Protein AF-A0A838DSW1-F1 (afdb_monomer)

pLDDT: mean 72.4, std 15.79, range [38.56, 90.56]

Radius of gyration: 21.9 Å; Cα contacts (8 Å, |Δi|>4): 72; chains: 1; bounding box: 30×35×88 Å

Solvent-accessible surface area (backbone atoms only — not comparable to full-atom values): 6040 Å² total; per-residue (Å²): 132,84,76,82,73,73,69,56,69,26,43,64,72,53,46,37,50,53,48,16,62,74,62,73,41,95,55,48,73,67,58,54,52,48,51,57,60,47,35,84,82,34,86,88,42,70,67,63,76,39,78,55,96,92,49,45,28,27,39,54,69,56,56,72,70,56,73,74,79,75,92,68,72,82,75,74,83,77,74,80,70,76,87,80,76,90,82,88,91,78,135

Nearest PDB structures (foldseek):
  1o9k-assembly2_D  TM=2.901E-01  e=7.917E+00  Homo sapiens

Foldseek 3Di:
DPPPPPFQWDWPVRLQVLLCVLVVHHGDPVNSVVLVVCCVVDVLRFAFPDDDPPTGTHGSVSSNSDDDDPPDDPPPVPPPPPPPDDDDDDD

Secondary structure (DSSP, 8-state):
--------EEEHHHHHHHHHHHTTSPPPHHHHHHHHHHTTT-TTSPPPSEEETTEEEEEHHHHHTPPPPPS--------------------

Structure (mmCIF, N/CA/C/O backbone):
data_AF-A0A838DSW1-F1
#
_entry.id   AF-A0A838DSW1-F1
#
loop_
_atom_site.group_PDB
_atom_site.id
_atom_site.type_symbol
_atom_site.label_atom_id
_atom_site.label_alt_id
_atom_site.label_comp_id
_atom_site.label_asym_id
_atom_site.label_entity_id
_atom_site.label_seq_id
_atom_site.pdbx_PDB_ins_code
_atom_site.Cartn_x
_atom_site.Cartn_y
_atom_site.Cartn_z
_atom_site.occupancy
_atom_site.B_iso_or_equiv
_atom_site.auth_seq_id
_atom_site.auth_comp_id
_atom_site.auth_asym_id
_atom_site.auth_atom_id
_atom_site.pdbx_PDB_model_num
ATOM 1 N N . MET A 1 1 ? -11.919 0.550 -27.055 1.00 38.56 1 MET A N 1
ATOM 2 C CA . MET A 1 1 ? -10.449 0.569 -26.937 1.00 38.56 1 MET A CA 1
ATOM 3 C C . MET A 1 1 ? -10.135 0.654 -25.454 1.00 38.56 1 MET A C 1
ATOM 5 O O . MET A 1 1 ? -10.330 1.714 -24.879 1.00 38.56 1 MET A O 1
ATOM 9 N N . ALA A 1 2 ? -9.819 -0.470 -24.807 1.00 45.03 2 ALA A N 1
ATOM 10 C CA . ALA A 1 2 ? -9.293 -0.435 -23.446 1.00 45.03 2 ALA A CA 1
ATOM 11 C C . ALA A 1 2 ? -7.810 -0.105 -23.589 1.00 45.03 2 ALA A C 1
ATOM 13 O O . ALA A 1 2 ? -7.029 -0.946 -24.029 1.00 45.03 2 ALA A O 1
ATOM 14 N N . ASP A 1 3 ? -7.489 1.163 -23.359 1.00 46.94 3 ASP A N 1
ATOM 15 C CA . ASP A 1 3 ? -6.124 1.652 -23.268 1.00 46.94 3 ASP A CA 1
ATOM 16 C C . ASP A 1 3 ? -5.399 0.791 -22.228 1.00 46.94 3 ASP A C 1
ATOM 18 O O . ASP A 1 3 ? -5.808 0.711 -21.066 1.00 46.94 3 ASP A O 1
ATOM 22 N N . LEU A 1 4 ? -4.401 0.042 -22.691 1.00 45.53 4 LEU A N 1
ATOM 23 C CA . LEU A 1 4 ? -3.498 -0.747 -21.867 1.00 45.53 4 LEU A CA 1
ATOM 24 C C . LEU A 1 4 ? -2.634 0.239 -21.072 1.00 45.53 4 LEU A C 1
ATOM 26 O O . LEU A 1 4 ? -1.468 0.430 -21.394 1.00 45.53 4 LEU A O 1
ATOM 30 N N . SER A 1 5 ? -3.207 0.917 -20.076 1.00 52.56 5 SER A N 1
ATOM 31 C CA . SER A 1 5 ? -2.422 1.771 -19.193 1.00 52.56 5 SER A CA 1
ATOM 32 C C . SER A 1 5 ? -1.575 0.846 -18.331 1.00 52.56 5 SER A C 1
ATOM 34 O O . SER A 1 5 ? -2.074 0.179 -17.423 1.00 52.56 5 SER A O 1
ATOM 36 N N . GLU A 1 6 ? -0.309 0.729 -18.722 1.00 48.47 6 GLU A N 1
ATOM 37 C CA . GLU A 1 6 ? 0.754 0.075 -17.981 1.00 48.47 6 GLU A CA 1
ATOM 38 C C . GLU A 1 6 ? 0.646 0.450 -16.501 1.00 48.47 6 GLU A C 1
ATOM 40 O O . GLU A 1 6 ? 0.935 1.575 -16.113 1.00 48.47 6 GLU A O 1
ATOM 45 N N . ASP A 1 7 ? 0.168 -0.499 -15.697 1.00 60.50 7 ASP A N 1
ATOM 46 C CA . ASP A 1 7 ? 0.588 -0.724 -14.318 1.00 60.50 7 ASP A CA 1
ATOM 47 C C . ASP A 1 7 ? 0.986 0.565 -13.566 1.00 60.50 7 ASP A C 1
ATOM 49 O O . ASP A 1 7 ? 2.170 0.829 -13.382 1.00 60.50 7 ASP A O 1
ATOM 53 N N . ASP A 1 8 ? 0.001 1.384 -13.163 1.00 76.50 8 ASP A N 1
ATOM 54 C CA . ASP A 1 8 ? 0.193 2.632 -12.400 1.00 76.50 8 ASP A CA 1
ATOM 55 C C . ASP A 1 8 ? 1.158 2.370 -11.218 1.00 76.50 8 ASP A C 1
ATOM 57 O O . ASP A 1 8 ? 0.763 1.857 -10.160 1.00 76.50 8 ASP A O 1
ATOM 61 N N . LEU A 1 9 ? 2.449 2.654 -11.424 1.00 86.94 9 LEU A N 1
ATOM 62 C CA . LEU A 1 9 ? 3.503 2.483 -10.434 1.00 86.94 9 LEU A CA 1
ATOM 63 C C . LEU A 1 9 ? 3.479 3.706 -9.528 1.00 86.94 9 LEU A C 1
ATOM 65 O O . LEU A 1 9 ? 3.912 4.801 -9.876 1.00 86.94 9 LEU A O 1
ATOM 69 N N . LEU A 1 10 ? 2.961 3.503 -8.327 1.00 89.19 10 LEU A N 1
ATOM 70 C CA . LEU A 1 10 ? 2.718 4.555 -7.361 1.00 89.19 10 LEU A CA 1
ATOM 71 C C . LEU A 1 10 ? 3.853 4.624 -6.351 1.00 89.19 10 LEU A C 1
ATOM 73 O O . LEU A 1 10 ? 4.234 3.628 -5.736 1.00 89.19 10 LEU A O 1
ATOM 77 N N . THR A 1 11 ? 4.346 5.832 -6.098 1.00 89.81 11 THR A N 1
ATOM 78 C CA . THR A 1 11 ? 5.237 6.083 -4.961 1.00 89.81 11 THR A CA 1
ATOM 79 C C . THR A 1 11 ? 4.539 5.741 -3.646 1.00 89.81 11 THR A C 1
ATOM 81 O O . THR A 1 11 ? 3.312 5.768 -3.545 1.00 89.81 11 THR A O 1
ATOM 84 N N . SER A 1 12 ? 5.308 5.519 -2.578 1.00 87.56 12 SER A N 1
ATOM 85 C CA . SER A 1 12 ? 4.734 5.268 -1.243 1.00 87.56 12 SER A CA 1
ATOM 86 C C . SER A 1 12 ? 3.724 6.344 -0.803 1.00 87.56 12 SER A C 1
ATOM 88 O O . SER A 1 12 ? 2.724 6.029 -0.165 1.00 87.56 12 SER A O 1
ATOM 90 N N . ARG A 1 13 ? 3.938 7.617 -1.170 1.00 88.69 13 ARG A N 1
ATOM 91 C CA . ARG A 1 13 ? 3.010 8.711 -0.840 1.00 88.69 13 ARG A CA 1
ATOM 92 C C . ARG A 1 13 ? 1.695 8.610 -1.615 1.00 88.69 13 ARG A C 1
ATOM 94 O O . ARG A 1 13 ? 0.641 8.867 -1.039 1.00 88.69 13 ARG A O 1
ATOM 101 N N . GLN A 1 14 ? 1.750 8.247 -2.895 1.00 90.56 14 GLN A N 1
ATOM 102 C CA . GLN A 1 14 ? 0.553 8.011 -3.707 1.00 90.56 14 GLN A CA 1
ATOM 103 C C . GLN A 1 14 ? -0.185 6.753 -3.246 1.00 90.56 14 GLN A C 1
ATOM 105 O O . GLN A 1 14 ? -1.398 6.793 -3.081 1.00 90.56 14 GLN A O 1
ATOM 110 N N . ALA A 1 15 ? 0.544 5.679 -2.938 1.00 89.19 15 ALA A N 1
ATOM 111 C CA . ALA A 1 15 ? -0.026 4.443 -2.417 1.00 89.19 15 ALA A CA 1
ATOM 112 C C . ALA A 1 15 ? -0.836 4.675 -1.131 1.00 89.19 15 ALA A C 1
ATOM 114 O O . ALA A 1 15 ? -1.952 4.182 -1.003 1.00 89.19 15 ALA A O 1
ATOM 115 N N . ILE A 1 16 ? -0.312 5.485 -0.203 1.00 89.50 16 ILE A N 1
ATOM 116 C CA . ILE A 1 16 ? -1.023 5.867 1.027 1.00 89.50 16 ILE A CA 1
ATOM 117 C C . ILE A 1 16 ? -2.339 6.590 0.720 1.00 89.50 16 ILE A C 1
ATOM 119 O O . ILE A 1 16 ? -3.343 6.298 1.366 1.00 89.50 16 ILE A O 1
ATOM 123 N N . LYS A 1 17 ? -2.345 7.515 -0.249 1.00 89.88 17 LYS A N 1
ATOM 124 C CA . LYS A 1 17 ? -3.563 8.237 -0.649 1.00 89.88 17 LYS A CA 1
ATOM 125 C C . LYS A 1 17 ? -4.608 7.282 -1.216 1.00 89.88 17 LYS A C 1
ATOM 127 O O . LYS A 1 17 ? -5.716 7.249 -0.697 1.00 89.88 17 LYS A O 1
ATOM 132 N N . ILE A 1 18 ? -4.210 6.434 -2.165 1.00 89.00 18 ILE A N 1
ATOM 133 C CA . ILE A 1 18 ? -5.106 5.446 -2.776 1.00 89.00 18 ILE A CA 1
ATOM 134 C C . ILE A 1 18 ? -5.689 4.508 -1.721 1.00 89.00 18 ILE A C 1
ATOM 136 O O . ILE A 1 18 ? -6.888 4.247 -1.737 1.00 89.00 18 ILE A O 1
ATOM 140 N N . LEU A 1 19 ? -4.883 4.034 -0.766 1.00 87.56 19 LEU A N 1
ATOM 141 C CA . LEU A 1 19 ? -5.394 3.200 0.324 1.00 87.56 19 LEU A CA 1
ATOM 142 C C . LEU A 1 19 ? -6.355 3.958 1.235 1.00 87.56 19 LEU A C 1
ATOM 144 O O . LEU A 1 19 ? -7.360 3.392 1.655 1.00 87.56 19 LEU A O 1
ATOM 148 N N . ALA A 1 20 ? -6.073 5.228 1.530 1.00 89.62 20 ALA A N 1
ATOM 149 C CA . ALA A 1 20 ? -6.960 6.044 2.345 1.00 89.62 20 ALA A CA 1
ATOM 150 C C . ALA A 1 20 ? -8.319 6.275 1.671 1.00 89.62 20 ALA A C 1
ATOM 152 O O . ALA A 1 20 ? -9.356 6.184 2.326 1.00 89.62 20 ALA A O 1
ATOM 153 N N . GLU A 1 21 ? -8.313 6.513 0.361 1.00 89.12 21 GLU A N 1
ATOM 154 C CA . GLU A 1 21 ? -9.518 6.653 -0.458 1.00 89.12 21 GLU A CA 1
ATOM 155 C C . GLU A 1 21 ? -10.283 5.326 -0.553 1.00 89.12 21 GLU A C 1
ATOM 157 O O . GLU A 1 21 ? -11.478 5.279 -0.270 1.00 89.12 21 GLU A O 1
ATOM 162 N N . THR A 1 22 ? -9.581 4.231 -0.856 1.00 86.44 22 THR A N 1
ATOM 163 C CA . THR A 1 22 ? -10.167 2.888 -1.023 1.00 86.44 22 THR A CA 1
ATOM 164 C C . THR A 1 22 ? -10.805 2.385 0.266 1.00 86.44 22 THR A C 1
ATOM 166 O O . THR A 1 22 ? -11.881 1.794 0.249 1.00 86.44 22 THR A O 1
ATOM 169 N N . TRP A 1 23 ? -10.155 2.619 1.405 1.00 86.94 23 TRP A N 1
ATOM 170 C CA . TRP A 1 23 ? -10.674 2.211 2.709 1.00 86.94 23 TRP A CA 1
ATOM 171 C C . TRP A 1 23 ? -11.612 3.244 3.333 1.00 86.94 23 TRP A C 1
ATOM 173 O O . TRP A 1 23 ? -12.128 2.980 4.417 1.00 86.94 23 TRP A O 1
ATOM 183 N N . GLN A 1 24 ? -11.800 4.405 2.690 1.00 87.38 24 GLN A N 1
ATOM 184 C CA . GLN A 1 24 ? -12.538 5.562 3.212 1.00 87.38 24 GLN A CA 1
ATOM 185 C C . GLN A 1 24 ? -12.097 5.955 4.632 1.00 87.38 24 GLN A C 1
ATOM 187 O O . GLN A 1 24 ? -12.901 6.321 5.491 1.00 87.38 24 GLN A O 1
ATOM 192 N N . ARG A 1 25 ? -10.796 5.822 4.916 1.00 85.50 25 ARG A N 1
ATOM 193 C CA . ARG A 1 25 ? -10.210 5.984 6.252 1.00 85.50 25 ARG A CA 1
ATOM 194 C C . ARG A 1 25 ? -8.813 6.585 6.154 1.00 85.50 25 ARG A C 1
ATOM 196 O O . ARG A 1 25 ? -8.082 6.271 5.223 1.00 85.50 25 ARG A O 1
ATOM 203 N N . PRO A 1 26 ? -8.374 7.388 7.134 1.00 85.25 26 PRO A N 1
ATOM 204 C CA . PRO A 1 26 ? -7.030 7.948 7.110 1.00 85.25 26 PRO A CA 1
ATOM 205 C C . PRO A 1 26 ? -5.972 6.843 7.239 1.00 85.25 26 PRO A C 1
ATOM 207 O O . PRO A 1 26 ? -5.924 6.117 8.234 1.00 85.25 26 PRO A O 1
ATOM 210 N N . VAL A 1 27 ? -5.089 6.740 6.243 1.00 85.88 27 VAL A N 1
ATOM 211 C CA . VAL A 1 27 ? -3.910 5.864 6.275 1.00 85.88 27 VAL A CA 1
ATOM 212 C C . VAL A 1 27 ? -2.679 6.715 6.545 1.00 85.88 27 VAL A C 1
ATOM 214 O O . VAL A 1 27 ? -2.398 7.680 5.839 1.00 85.88 27 VAL A O 1
ATOM 217 N N . THR A 1 28 ? -1.927 6.360 7.584 1.00 85.81 28 THR A N 1
ATOM 218 C CA . THR A 1 28 ? -0.681 7.054 7.933 1.00 85.81 28 THR A CA 1
ATOM 219 C C . THR A 1 28 ? 0.534 6.330 7.358 1.00 85.81 28 THR A C 1
ATOM 221 O O . THR A 1 28 ? 0.495 5.127 7.086 1.00 85.81 28 THR A O 1
ATOM 224 N N . ILE A 1 29 ? 1.664 7.038 7.258 1.00 85.19 29 ILE A N 1
ATOM 225 C CA . ILE A 1 29 ? 2.961 6.435 6.901 1.00 85.19 29 ILE A CA 1
ATOM 226 C C . ILE A 1 29 ? 3.313 5.288 7.865 1.00 85.19 29 ILE A C 1
ATOM 228 O O . ILE A 1 29 ? 3.854 4.267 7.440 1.00 85.19 29 ILE A O 1
ATOM 232 N N . ALA A 1 30 ? 2.986 5.421 9.155 1.00 82.25 30 ALA A N 1
ATOM 233 C CA . ALA A 1 30 ? 3.231 4.381 10.151 1.00 82.25 30 ALA A CA 1
ATOM 234 C C . ALA A 1 30 ? 2.401 3.118 9.871 1.00 82.25 30 ALA A C 1
ATOM 236 O O . ALA A 1 30 ? 2.959 2.021 9.823 1.00 82.25 30 ALA A O 1
ATOM 237 N N . SER A 1 31 ? 1.099 3.272 9.607 1.00 80.06 31 SER A N 1
ATOM 238 C CA . SER A 1 31 ? 0.20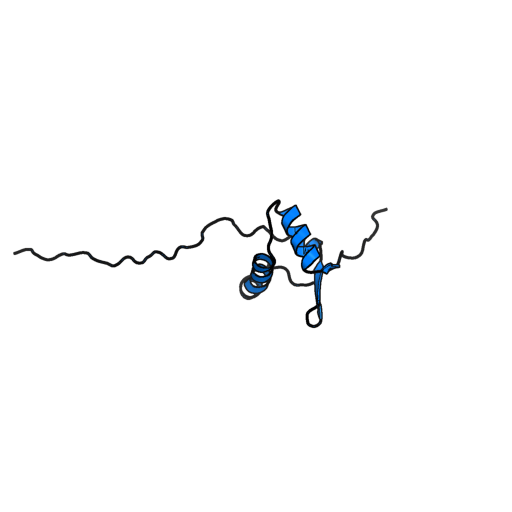6 2.169 9.224 1.00 80.06 31 SER A CA 1
ATOM 239 C C . SER A 1 31 ? 0.699 1.470 7.954 1.00 80.06 31 SER A C 1
ATOM 241 O O . SER A 1 31 ? 0.766 0.244 7.907 1.00 80.06 31 SER A O 1
ATOM 243 N N . PHE A 1 32 ? 1.140 2.243 6.959 1.00 83.38 32 PHE A N 1
ATOM 244 C C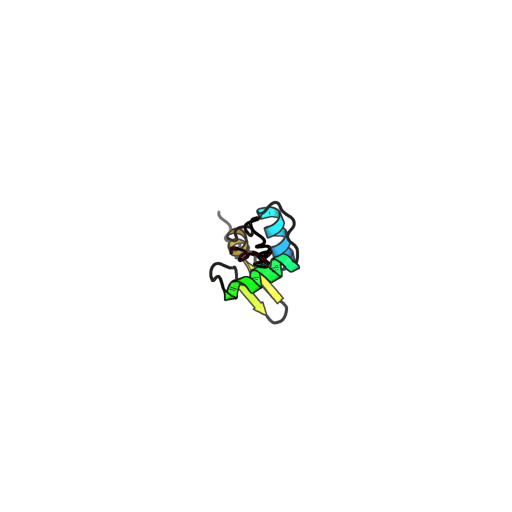A . PHE A 1 32 ? 1.695 1.712 5.716 1.00 83.38 32 PHE A CA 1
ATOM 245 C C . PHE A 1 32 ? 2.999 0.925 5.935 1.00 83.38 32 PHE A C 1
ATOM 247 O O . PHE A 1 32 ? 3.167 -0.182 5.424 1.00 83.38 32 PHE A O 1
ATOM 254 N N . ARG A 1 33 ? 3.909 1.426 6.784 1.00 81.81 33 ARG A N 1
ATOM 255 C CA . ARG A 1 33 ? 5.116 0.679 7.188 1.00 81.81 33 ARG A CA 1
ATOM 256 C C . ARG A 1 33 ? 4.778 -0.610 7.941 1.00 81.81 33 ARG A C 1
ATOM 258 O O . ARG A 1 33 ? 5.486 -1.605 7.779 1.00 81.81 33 ARG A O 1
ATOM 265 N N . MET A 1 34 ? 3.717 -0.620 8.753 1.00 79.06 34 MET A N 1
ATOM 266 C CA . MET A 1 34 ? 3.269 -1.834 9.443 1.00 79.06 34 MET A CA 1
ATOM 267 C C . MET A 1 34 ? 2.767 -2.902 8.467 1.00 79.06 34 MET A C 1
ATOM 269 O O . MET A 1 34 ? 3.104 -4.069 8.664 1.00 79.06 34 MET A O 1
ATOM 273 N N . LEU A 1 35 ? 2.046 -2.525 7.401 1.00 75.56 35 LEU A N 1
ATOM 274 C CA . LEU A 1 35 ? 1.641 -3.464 6.340 1.00 75.56 35 LEU A CA 1
ATOM 275 C C . LEU A 1 35 ? 2.865 -4.175 5.747 1.00 75.56 35 LEU A C 1
ATOM 277 O O . LEU A 1 35 ? 2.897 -5.401 5.663 1.00 75.56 35 LEU A O 1
ATOM 281 N N . ARG A 1 36 ? 3.938 -3.423 5.467 1.00 74.38 36 ARG A N 1
ATOM 282 C CA . ARG A 1 36 ? 5.201 -3.988 4.964 1.00 74.38 36 ARG A CA 1
ATOM 283 C C . ARG A 1 36 ? 5.859 -4.958 5.954 1.00 74.38 36 ARG A C 1
ATOM 285 O O . ARG A 1 36 ? 6.422 -5.965 5.532 1.00 74.38 36 ARG A O 1
ATOM 292 N N . ARG A 1 37 ? 5.801 -4.684 7.265 1.00 72.94 37 ARG A N 1
ATOM 293 C CA . ARG A 1 37 ? 6.358 -5.584 8.298 1.00 72.94 37 ARG A CA 1
ATOM 294 C C . ARG A 1 37 ? 5.556 -6.877 8.450 1.00 72.94 37 ARG A C 1
ATOM 296 O O . ARG A 1 37 ? 6.160 -7.922 8.684 1.00 72.94 37 ARG A O 1
ATOM 303 N N . ARG A 1 38 ? 4.228 -6.828 8.287 1.00 68.69 38 ARG A N 1
ATOM 304 C CA . ARG A 1 38 ? 3.352 -8.009 8.394 1.00 68.69 38 ARG A CA 1
ATOM 305 C C . ARG A 1 38 ? 3.623 -9.064 7.323 1.00 68.69 38 ARG A C 1
ATOM 307 O O . ARG A 1 38 ? 3.354 -10.231 7.575 1.00 68.69 38 ARG A O 1
ATOM 314 N N . ARG A 1 39 ? 4.267 -8.696 6.210 1.00 67.38 39 ARG A N 1
ATOM 315 C CA . ARG A 1 39 ? 4.682 -9.626 5.148 1.00 67.38 39 ARG A CA 1
ATOM 316 C C . ARG A 1 39 ? 5.510 -10.814 5.642 1.00 67.38 39 ARG A C 1
ATOM 318 O O . ARG A 1 39 ? 5.387 -11.895 5.083 1.00 67.38 39 ARG A O 1
ATOM 325 N N . LYS A 1 40 ? 6.338 -10.648 6.683 1.00 62.94 40 LYS A N 1
ATOM 326 C CA . LYS A 1 40 ? 7.117 -11.778 7.228 1.00 62.94 40 LYS A CA 1
ATOM 327 C C . LYS A 1 40 ? 6.229 -12.924 7.728 1.00 62.94 40 LYS A C 1
ATOM 329 O O . LYS A 1 40 ? 6.680 -14.059 7.717 1.00 62.94 40 LYS A O 1
ATOM 334 N N . ASN A 1 41 ? 4.998 -12.617 8.131 1.00 64.88 41 ASN A N 1
ATOM 335 C CA . ASN A 1 41 ? 4.054 -13.574 8.701 1.00 64.88 41 ASN A CA 1
ATOM 336 C C . ASN A 1 41 ? 2.829 -13.821 7.803 1.00 64.88 41 ASN A C 1
ATOM 338 O 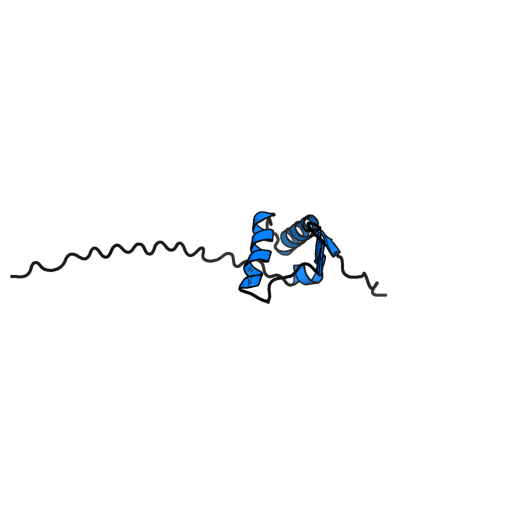O . ASN A 1 41 ? 2.026 -14.689 8.124 1.00 64.88 41 ASN A O 1
ATOM 342 N N . ASP A 1 42 ? 2.663 -13.062 6.714 1.00 65.88 42 ASP A N 1
ATOM 343 C CA . ASP A 1 42 ? 1.506 -13.158 5.823 1.00 65.88 42 ASP A CA 1
ATOM 344 C C . ASP A 1 42 ? 1.918 -12.907 4.355 1.00 65.88 42 ASP A C 1
ATOM 346 O O . ASP A 1 42 ? 2.179 -11.759 3.971 1.00 65.88 42 ASP A O 1
ATOM 350 N N . PRO A 1 43 ? 1.998 -13.959 3.517 1.00 67.50 43 PRO A N 1
ATOM 351 C CA . PRO A 1 43 ? 2.379 -13.839 2.112 1.00 67.50 43 PRO A CA 1
ATOM 352 C C . PRO A 1 43 ? 1.312 -13.157 1.242 1.00 67.50 43 PRO A C 1
ATOM 354 O O . PRO A 1 43 ? 1.624 -12.788 0.113 1.00 67.50 43 PRO A O 1
ATOM 357 N N . SER A 1 44 ? 0.090 -12.947 1.752 1.00 66.50 44 SER A N 1
ATOM 358 C CA . SER A 1 44 ? -0.949 -12.168 1.063 1.00 66.50 44 SER A CA 1
ATOM 359 C C . SER A 1 44 ? -0.721 -10.652 1.152 1.00 66.50 44 SER A C 1
ATOM 361 O O . SER A 1 44 ? -1.429 -9.876 0.510 1.00 66.50 44 SER A O 1
ATOM 363 N N . MET A 1 45 ? 0.283 -10.209 1.921 1.00 70.69 45 MET A N 1
ATOM 364 C CA . MET A 1 45 ? 0.629 -8.793 2.035 1.00 70.69 45 MET A CA 1
ATOM 365 C C . MET A 1 45 ? 1.350 -8.288 0.776 1.00 70.69 45 MET A C 1
ATOM 367 O O . MET A 1 45 ? 2.270 -8.944 0.274 1.00 70.69 45 MET A O 1
ATOM 371 N N . PRO A 1 46 ? 1.006 -7.078 0.305 1.00 72.31 46 PRO A N 1
ATOM 372 C CA . PRO A 1 46 ? 1.553 -6.501 -0.917 1.00 72.31 46 PRO A CA 1
ATOM 373 C C . PRO A 1 46 ? 3.066 -6.294 -0.782 1.00 72.31 46 PRO A C 1
ATOM 375 O O . PRO A 1 46 ? 3.584 -5.873 0.262 1.00 72.31 46 PRO A O 1
ATOM 378 N N . LYS A 1 47 ? 3.792 -6.546 -1.868 1.00 79.38 47 LYS A N 1
ATOM 379 C CA . LYS A 1 47 ? 5.192 -6.140 -2.005 1.00 79.38 47 LYS A CA 1
ATOM 380 C C . LYS A 1 47 ? 5.259 -4.913 -2.915 1.00 79.38 47 LYS A C 1
ATOM 382 O O . LYS A 1 47 ? 4.433 -4.799 -3.817 1.00 79.38 47 LYS A O 1
ATOM 387 N N . PRO A 1 48 ? 6.233 -4.014 -2.712 1.00 85.75 48 PRO A N 1
ATOM 388 C CA . PRO A 1 48 ? 6.538 -3.040 -3.746 1.00 85.75 48 PRO A CA 1
ATOM 389 C C . PRO A 1 48 ? 6.885 -3.803 -5.030 1.00 85.75 48 PRO A C 1
ATOM 391 O O . PRO A 1 48 ? 7.605 -4.807 -4.982 1.00 85.75 48 PRO A O 1
ATOM 394 N N . ALA A 1 49 ? 6.348 -3.354 -6.160 1.00 86.31 49 ALA A N 1
ATOM 395 C CA . ALA A 1 49 ? 6.692 -3.916 -7.461 1.00 86.31 49 ALA A CA 1
ATOM 396 C C . ALA A 1 49 ? 8.115 -3.552 -7.869 1.00 86.31 49 ALA A C 1
ATOM 398 O O . ALA A 1 49 ? 8.781 -4.347 -8.525 1.00 86.31 49 ALA A O 1
ATOM 399 N N . PHE A 1 50 ? 8.593 -2.393 -7.419 1.00 85.88 50 PHE A N 1
ATOM 400 C CA . PHE A 1 50 ? 9.968 -1.965 -7.606 1.00 85.88 50 PHE A CA 1
ATOM 401 C C . PHE A 1 50 ? 10.538 -1.417 -6.299 1.00 85.88 50 PHE A C 1
ATOM 403 O O . PHE A 1 50 ? 9.866 -0.682 -5.569 1.00 85.88 50 PHE A O 1
ATOM 410 N N . SER A 1 51 ? 11.775 -1.802 -6.000 1.00 87.38 51 SER A N 1
ATOM 411 C CA . SER A 1 51 ? 12.504 -1.384 -4.808 1.00 87.38 51 SER A CA 1
ATOM 412 C C . SER A 1 51 ? 13.953 -1.129 -5.194 1.00 87.38 51 SER A C 1
ATOM 414 O O . SER A 1 51 ? 14.676 -2.084 -5.464 1.00 87.38 51 SER A O 1
ATOM 416 N N . ASP A 1 52 ? 14.366 0.132 -5.165 1.00 84.62 52 ASP A N 1
ATOM 417 C CA . ASP A 1 52 ? 15.742 0.560 -5.422 1.00 84.62 52 ASP A CA 1
ATOM 418 C C . ASP A 1 52 ? 16.165 1.551 -4.335 1.00 84.62 52 ASP A C 1
ATOM 420 O O . ASP A 1 52 ? 15.615 2.647 -4.232 1.00 84.62 52 ASP A O 1
ATOM 424 N N . GLY A 1 53 ? 17.060 1.116 -3.443 1.00 84.38 53 GLY A N 1
ATOM 425 C CA . GLY A 1 53 ? 17.441 1.883 -2.255 1.00 84.38 53 GLY A CA 1
ATOM 426 C C . GLY A 1 53 ? 16.227 2.323 -1.422 1.00 84.38 53 GLY A C 1
ATOM 427 O O . GLY A 1 53 ? 15.505 1.493 -0.860 1.00 84.38 53 GLY A O 1
ATOM 428 N N . ASP A 1 54 ? 16.008 3.637 -1.360 1.00 81.69 54 ASP A N 1
ATOM 429 C CA . ASP A 1 54 ? 14.879 4.280 -0.673 1.00 81.69 54 ASP A CA 1
ATOM 430 C C . ASP A 1 54 ? 13.619 4.434 -1.544 1.00 81.69 54 ASP A C 1
ATOM 432 O O . ASP A 1 54 ? 12.534 4.743 -1.037 1.00 81.69 54 ASP A O 1
ATOM 436 N N . VAL A 1 55 ? 13.730 4.210 -2.855 1.00 83.69 55 VAL A N 1
ATOM 437 C CA . VAL A 1 55 ? 12.618 4.329 -3.797 1.00 83.69 55 VAL A CA 1
ATOM 438 C C . VAL A 1 55 ? 11.802 3.042 -3.787 1.00 83.69 55 VAL A C 1
ATOM 440 O O . VAL A 1 55 ? 12.282 1.961 -4.121 1.00 83.69 55 VAL A O 1
ATOM 443 N N . LEU A 1 56 ? 10.524 3.172 -3.425 1.00 87.00 56 LEU A N 1
ATOM 444 C CA . LEU A 1 56 ? 9.550 2.084 -3.443 1.00 87.00 56 LEU A CA 1
ATOM 445 C C . LEU A 1 56 ? 8.361 2.466 -4.318 1.00 87.00 56 LEU A C 1
ATOM 447 O O . LEU A 1 56 ? 7.661 3.442 -4.009 1.00 87.00 56 LEU A O 1
ATOM 451 N N . LEU A 1 57 ? 8.115 1.658 -5.349 1.00 89.69 57 LEU A N 1
ATOM 452 C CA . LEU A 1 57 ? 6.961 1.785 -6.233 1.00 89.69 57 LEU A CA 1
ATOM 453 C C . LEU A 1 57 ? 6.011 0.601 -6.054 1.00 89.69 57 LEU A C 1
ATOM 455 O O . LEU A 1 57 ? 6.432 -0.545 -5.879 1.00 89.69 57 LEU A O 1
ATOM 459 N N . TRP A 1 58 ? 4.718 0.891 -6.102 1.00 89.00 58 TRP A N 1
ATOM 460 C CA . TRP A 1 58 ? 3.632 -0.029 -5.790 1.00 89.00 58 TRP A CA 1
ATOM 461 C C . TRP A 1 58 ? 2.654 -0.076 -6.948 1.00 89.00 58 TRP A C 1
ATOM 463 O O . TRP A 1 58 ? 2.269 0.972 -7.454 1.00 89.00 58 TRP A O 1
ATOM 473 N N . ARG A 1 59 ? 2.200 -1.268 -7.330 1.00 88.50 59 ARG A N 1
ATOM 474 C CA . ARG A 1 59 ? 1.143 -1.378 -8.334 1.00 88.50 59 ARG A CA 1
ATOM 475 C C . ARG A 1 59 ? -0.179 -0.998 -7.715 1.00 88.50 59 ARG A C 1
ATOM 477 O O . ARG A 1 59 ? -0.550 -1.517 -6.661 1.00 88.50 59 ARG A O 1
ATOM 484 N N . ARG A 1 60 ? -0.931 -0.147 -8.400 1.00 86.75 60 ARG A N 1
ATOM 485 C CA . ARG A 1 60 ? -2.289 0.205 -7.981 1.00 86.75 60 ARG A CA 1
ATOM 486 C C . ARG A 1 60 ? -3.1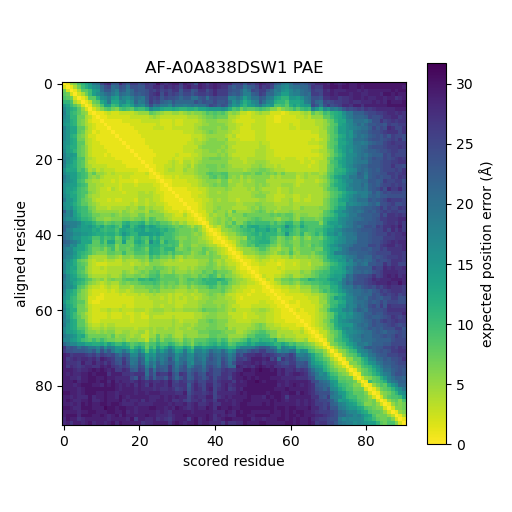95 -1.019 -7.812 1.00 86.75 60 ARG A C 1
ATOM 488 O O . ARG A 1 60 ? -3.952 -1.078 -6.846 1.00 86.75 60 ARG A O 1
ATOM 495 N N . GLY A 1 61 ? -3.083 -2.006 -8.705 1.00 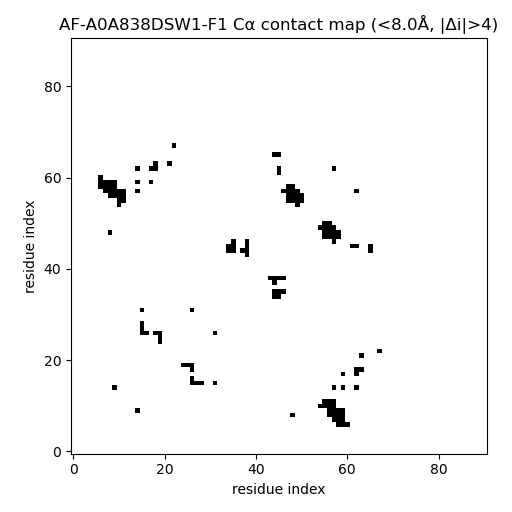84.19 61 GLY A N 1
ATOM 496 C CA . GLY A 1 61 ? -3.840 -3.260 -8.618 1.00 84.19 61 GLY A CA 1
ATOM 497 C C . GLY A 1 61 ? -3.567 -4.024 -7.320 1.00 84.19 61 GLY A C 1
ATOM 498 O O . GLY A 1 61 ? -4.507 -4.401 -6.621 1.00 84.19 61 GLY A O 1
ATOM 499 N N . ASP A 1 62 ? -2.289 -4.154 -6.948 1.00 83.88 62 ASP A N 1
ATOM 500 C CA . ASP A 1 62 ? -1.883 -4.810 -5.700 1.00 83.88 62 ASP A CA 1
ATOM 501 C C . ASP A 1 62 ? -2.422 -4.066 -4.476 1.00 83.88 62 ASP A C 1
ATOM 503 O O . ASP A 1 62 ? -2.836 -4.702 -3.512 1.00 83.88 62 ASP A O 1
ATOM 507 N N . LEU A 1 63 ? -2.455 -2.727 -4.512 1.00 85.12 63 LEU A N 1
ATOM 508 C CA . LEU A 1 63 ? -2.993 -1.911 -3.419 1.00 85.12 63 LEU A CA 1
ATOM 509 C C . LEU A 1 63 ? -4.500 -2.106 -3.225 1.00 85.12 63 LEU A C 1
ATOM 511 O O . LEU A 1 63 ? -4.960 -2.220 -2.089 1.00 85.12 63 LEU A O 1
ATOM 515 N N . ASN A 1 64 ? -5.260 -2.187 -4.317 1.00 83.25 64 ASN A N 1
ATOM 516 C CA . ASN A 1 64 ? -6.708 -2.403 -4.273 1.00 83.25 64 ASN A CA 1
ATOM 517 C C . ASN A 1 64 ? -7.083 -3.792 -3.734 1.00 83.25 64 ASN A C 1
ATOM 519 O O . ASN A 1 64 ? -8.157 -3.960 -3.159 1.00 83.25 64 ASN A O 1
ATOM 523 N N . ALA A 1 65 ? -6.204 -4.786 -3.889 1.00 82.38 65 ALA A N 1
ATOM 524 C CA . ALA A 1 65 ? -6.410 -6.125 -3.342 1.00 82.38 65 ALA A CA 1
ATOM 525 C C . ALA A 1 65 ? -6.233 -6.187 -1.809 1.00 82.38 65 ALA A C 1
ATOM 527 O O . ALA A 1 65 ? -6.632 -7.170 -1.176 1.00 82.38 65 ALA A O 1
ATOM 528 N N . ILE A 1 66 ? -5.650 -5.152 -1.188 1.00 80.12 66 ILE A N 1
ATOM 529 C CA . ILE A 1 66 ? -5.377 -5.138 0.250 1.00 80.12 66 ILE A CA 1
ATOM 530 C C . ILE A 1 66 ? -6.659 -4.838 1.015 1.00 80.12 66 ILE A C 1
ATOM 532 O O . ILE A 1 66 ? -7.243 -3.754 0.929 1.00 80.12 66 ILE A O 1
ATOM 536 N N . LYS A 1 67 ? -7.045 -5.782 1.870 1.00 78.75 67 LYS A N 1
ATOM 537 C CA . LYS A 1 67 ? -8.134 -5.568 2.818 1.00 78.75 67 LYS A CA 1
ATOM 538 C C . LYS A 1 67 ? -7.692 -4.592 3.913 1.00 78.75 67 LYS A C 1
ATOM 540 O O . LYS A 1 67 ? -6.568 -4.717 4.411 1.00 78.75 67 LYS A O 1
ATOM 545 N N . PRO A 1 68 ? -8.559 -3.654 4.337 1.00 77.62 68 PRO A N 1
ATOM 546 C CA . PRO A 1 68 ? -8.256 -2.815 5.483 1.00 77.62 68 PRO A CA 1
ATOM 547 C C . PRO A 1 68 ? -7.942 -3.710 6.688 1.00 77.62 68 PRO A C 1
ATOM 549 O O . PRO A 1 68 ? -8.605 -4.738 6.874 1.00 77.62 68 PRO A O 1
ATOM 552 N N . PRO A 1 69 ? -6.937 -3.361 7.513 1.00 70.62 69 PRO A N 1
ATOM 553 C CA . PRO A 1 69 ? -6.655 -4.124 8.716 1.00 70.62 69 PRO A CA 1
ATOM 554 C C . PRO A 1 69 ? -7.934 -4.203 9.548 1.00 70.62 69 PRO A C 1
ATOM 556 O O . PRO A 1 69 ? -8.566 -3.173 9.806 1.00 70.62 69 PRO A O 1
ATOM 559 N N . ALA A 1 70 ? -8.322 -5.425 9.934 1.00 66.88 70 ALA A N 1
ATOM 560 C CA . ALA A 1 70 ? -9.516 -5.652 10.733 1.00 66.88 70 ALA A CA 1
ATOM 561 C C . ALA A 1 70 ? -9.485 -4.708 11.941 1.00 66.88 70 ALA A C 1
ATOM 563 O O . ALA A 1 70 ? -8.547 -4.721 12.742 1.00 66.88 70 ALA A O 1
ATOM 564 N N . GLN A 1 71 ? -10.492 -3.843 12.032 1.00 55.62 71 GLN A N 1
ATOM 565 C CA . GLN A 1 71 ? -10.668 -2.911 13.135 1.00 55.62 71 GLN A CA 1
ATOM 566 C C . GLN A 1 71 ? -11.202 -3.716 14.322 1.00 55.62 71 GLN A C 1
ATOM 568 O O . GLN A 1 71 ? -12.379 -3.665 14.648 1.00 55.62 71 GLN A O 1
ATOM 573 N N . GLY A 1 72 ? -10.368 -4.585 14.886 1.00 48.34 72 GLY A N 1
ATOM 574 C CA . GLY A 1 72 ? -10.865 -5.610 15.787 1.00 48.34 72 GLY A CA 1
ATOM 575 C C . GLY A 1 72 ? -9.755 -6.351 16.502 1.00 48.34 72 GLY A C 1
ATOM 576 O O . GLY A 1 72 ? -9.015 -7.116 15.894 1.00 48.34 72 GLY A O 1
ATOM 577 N N . ARG A 1 73 ? -9.725 -6.135 17.819 1.00 44.16 73 ARG A N 1
ATOM 578 C CA . ARG A 1 73 ? -8.882 -6.777 18.832 1.00 44.16 73 ARG A CA 1
ATOM 579 C C . ARG A 1 73 ? -7.406 -6.413 18.733 1.00 44.16 73 ARG A C 1
ATOM 581 O O . ARG A 1 73 ? -6.533 -7.230 18.457 1.00 44.16 73 ARG A O 1
ATOM 588 N N . GLN A 1 74 ? -7.128 -5.183 19.160 1.00 44.88 74 GLN A N 1
ATOM 589 C CA . GLN A 1 74 ? -6.060 -5.001 20.135 1.00 44.88 74 GLN A CA 1
ATOM 590 C C . GLN A 1 74 ? -6.332 -6.031 21.242 1.00 44.88 74 GLN A C 1
ATOM 592 O O . GLN A 1 74 ? -7.248 -5.859 22.044 1.00 44.88 74 GLN A O 1
ATOM 597 N N . LYS A 1 75 ? -5.623 -7.166 21.211 1.00 48.53 75 LYS A N 1
ATOM 598 C CA . LYS A 1 75 ? -5.437 -7.967 22.413 1.00 48.53 75 LYS A CA 1
ATOM 599 C C . LYS A 1 75 ? -4.689 -7.039 23.359 1.00 48.53 75 LYS A C 1
ATOM 601 O O . LYS A 1 75 ? -3.469 -6.927 23.305 1.00 48.53 75 LYS A O 1
ATOM 606 N N . VAL A 1 76 ? -5.441 -6.275 24.141 1.00 48.25 76 VAL A N 1
ATOM 607 C CA . VAL A 1 76 ? -5.004 -5.959 25.486 1.00 48.25 76 VAL A CA 1
ATOM 608 C C . VAL A 1 76 ? -4.820 -7.319 26.130 1.00 48.25 76 VAL A C 1
ATOM 610 O O . VAL A 1 76 ? -5.775 -7.985 26.516 1.00 48.25 76 VAL A O 1
ATOM 613 N N . ASP A 1 77 ? -3.576 -7.775 26.129 1.00 50.59 77 ASP A N 1
ATOM 614 C CA . ASP A 1 77 ? -3.101 -8.815 27.022 1.00 50.59 77 ASP A CA 1
ATOM 615 C C . ASP A 1 77 ? -3.112 -8.200 28.433 1.00 50.59 77 ASP A C 1
ATOM 617 O O . ASP A 1 77 ? -2.094 -7.928 29.055 1.00 50.59 77 ASP A O 1
ATOM 621 N N . THR A 1 78 ? -4.304 -7.840 28.909 1.00 50.81 78 THR A N 1
ATOM 622 C CA . THR A 1 78 ? -4.565 -7.577 30.319 1.00 50.81 78 THR A CA 1
ATOM 623 C C . THR A 1 78 ? -5.156 -8.862 30.876 1.00 50.81 78 THR A C 1
ATOM 625 O O . THR A 1 78 ? -6.275 -8.9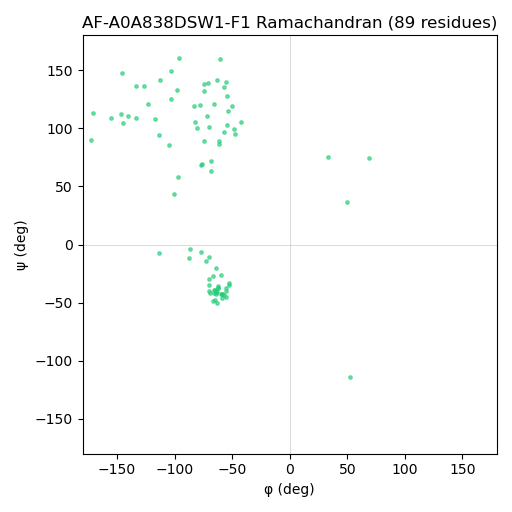05 31.362 1.00 50.81 78 THR A O 1
ATOM 628 N N . GLY A 1 79 ? -4.377 -9.932 30.733 1.00 45.41 79 GLY A N 1
ATOM 629 C CA . GLY A 1 79 ? -4.497 -11.162 31.497 1.00 45.41 79 GLY A CA 1
ATOM 630 C C . GLY A 1 79 ? -3.449 -11.177 32.604 1.00 45.41 79 GLY A C 1
ATOM 631 O O . GLY A 1 79 ? -2.789 -12.184 32.817 1.00 45.41 79 GLY A O 1
ATOM 632 N N . SER A 1 80 ? -3.259 -10.048 33.299 1.00 51.12 80 SER A N 1
ATOM 633 C CA . SER A 1 80 ? -2.712 -10.085 34.655 1.00 51.12 80 SER A CA 1
ATOM 634 C C . SER A 1 80 ? -3.840 -10.535 35.581 1.00 51.12 80 SER A C 1
ATOM 636 O O . SER A 1 80 ? -4.353 -9.764 36.385 1.00 51.12 80 SER A O 1
ATOM 638 N N . GLU A 1 81 ? -4.252 -11.793 35.444 1.00 52.75 81 GLU A N 1
ATOM 639 C CA . GLU A 1 81 ? -4.891 -12.488 36.549 1.00 52.75 81 GLU A CA 1
ATOM 640 C C . GLU A 1 81 ? -3.762 -12.821 37.522 1.00 52.75 81 GLU A C 1
ATOM 642 O O . GLU A 1 81 ? -3.080 -13.842 37.445 1.00 52.75 81 GLU A O 1
ATOM 647 N N . ARG A 1 82 ? -3.508 -11.875 38.431 1.00 52.56 82 ARG A N 1
ATOM 648 C CA . ARG A 1 82 ? -3.008 -12.237 39.748 1.00 52.56 82 ARG A CA 1
ATOM 649 C C . ARG A 1 82 ? -4.013 -13.246 40.295 1.00 52.56 82 ARG A C 1
ATOM 651 O O . ARG A 1 82 ? -5.094 -12.848 40.713 1.00 52.56 82 ARG A O 1
ATOM 658 N N . GLY A 1 83 ? -3.656 -14.526 40.264 1.00 46.28 83 GLY A N 1
ATOM 659 C CA . GLY A 1 83 ? -4.302 -15.553 41.066 1.00 46.28 83 GLY A CA 1
ATOM 660 C C . GLY A 1 83 ? -4.101 -15.200 42.535 1.00 46.28 83 GLY A C 1
ATOM 661 O O . GLY A 1 83 ? -3.111 -15.585 43.149 1.00 46.28 83 GLY A O 1
ATOM 662 N N . ILE A 1 84 ? -4.999 -14.375 43.064 1.00 62.34 84 ILE A N 1
ATOM 663 C CA . ILE A 1 84 ? -5.215 -14.209 44.492 1.00 62.34 84 ILE A CA 1
ATOM 664 C C . ILE A 1 84 ? -6.508 -14.958 44.758 1.00 62.34 84 ILE A C 1
ATOM 666 O O . ILE A 1 84 ? -7.577 -14.362 44.736 1.00 62.34 84 ILE A O 1
ATOM 670 N N . ASP A 1 85 ? -6.404 -16.261 44.986 1.00 62.91 85 ASP A N 1
ATOM 671 C CA . ASP A 1 85 ? -7.468 -16.962 45.684 1.00 62.91 85 ASP A CA 1
ATOM 672 C C . ASP A 1 85 ? -6.902 -17.520 46.982 1.00 62.91 85 ASP A C 1
ATOM 674 O O . ASP A 1 85 ? -6.023 -18.383 47.028 1.00 62.91 85 ASP A O 1
ATOM 678 N N . LYS A 1 86 ? -7.346 -16.858 48.049 1.00 60.47 86 LYS A N 1
ATOM 679 C CA . LYS A 1 86 ? -7.187 -17.262 49.431 1.00 60.47 86 LYS A CA 1
ATOM 680 C C . LYS A 1 86 ? -8.112 -18.449 49.646 1.00 60.47 86 LYS A C 1
ATOM 682 O O . LYS A 1 86 ? -9.307 -18.241 49.798 1.00 60.47 86 LYS A O 1
ATOM 687 N N . GLU A 1 87 ? -7.567 -19.641 49.829 1.00 59.22 87 GLU A N 1
ATOM 688 C CA . GLU A 1 87 ? -8.301 -20.654 50.578 1.00 59.22 87 GLU A CA 1
ATOM 689 C C . GLU A 1 87 ? -7.350 -21.673 51.201 1.00 59.22 87 GLU A C 1
ATOM 691 O O . GLU A 1 87 ? -6.725 -22.460 50.498 1.00 59.22 87 GLU A O 1
ATOM 696 N N . LYS A 1 88 ? -7.204 -21.614 52.533 1.00 50.12 88 LYS A N 1
ATOM 697 C CA . LYS A 1 88 ? -7.542 -22.731 53.432 1.00 50.12 88 LYS A CA 1
ATOM 698 C C . LYS A 1 88 ? -7.431 -22.273 54.891 1.00 50.12 88 LYS A C 1
ATOM 700 O O . LYS A 1 88 ? -6.382 -22.371 55.518 1.00 50.12 88 LYS A O 1
ATOM 705 N N . ALA A 1 89 ? -8.538 -21.766 55.420 1.00 52.94 89 ALA A N 1
ATOM 706 C CA . ALA A 1 89 ? -8.843 -21.824 56.842 1.00 52.94 89 ALA A CA 1
ATOM 707 C C . ALA A 1 89 ? -10.064 -22.731 56.966 1.00 52.94 89 ALA A C 1
ATOM 709 O O . ALA A 1 89 ? -11.182 -22.271 56.757 1.00 52.94 89 ALA A O 1
ATOM 710 N N . ILE A 1 90 ? -9.836 -24.020 57.214 1.00 61.59 90 ILE A N 1
ATOM 711 C CA . ILE A 1 90 ? -10.876 -24.928 57.696 1.00 61.59 90 ILE A CA 1
ATOM 712 C C . ILE A 1 90 ? -10.193 -25.943 58.619 1.00 61.59 90 ILE A C 1
ATOM 714 O O . ILE A 1 90 ? -9.393 -26.748 58.134 1.00 61.59 90 ILE A O 1
ATOM 718 N N . GLU A 1 91 ? -10.557 -25.801 59.896 1.00 50.97 91 GLU A N 1
ATOM 719 C CA . GLU A 1 91 ? -10.401 -26.673 61.077 1.00 50.97 91 GLU A CA 1
ATOM 720 C C . GLU A 1 91 ? -8.996 -26.970 61.626 1.00 50.97 91 GLU A C 1
ATOM 722 O O . GLU A 1 91 ? -8.186 -27.647 60.955 1.00 50.97 91 GLU A O 1
#

Mean predicted aligned error: 13.09 Å

Sequence (91 aa):
MADLSEDDLLTSRQAIKILAETWQRPVTIASFRMLRRRRKNDPSMPKPAFSDGDVLLWRRGDLNAIKPPAQGRQKVDTGSERGIDKEKAIE

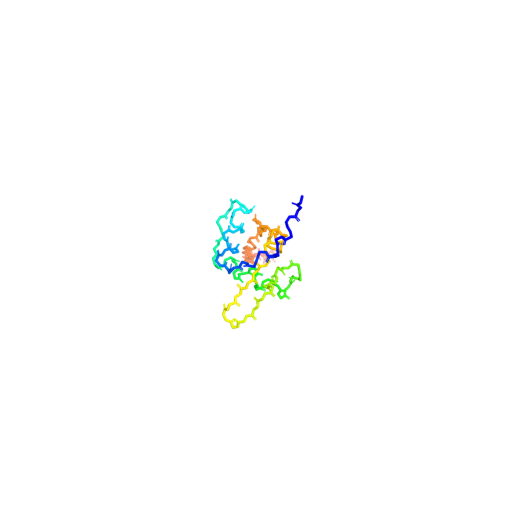=== Feature glossary ===
The record interleaves many kinds of information about one protein. Here is each kind framed as the question it answers.

Q: What are the backbone torsion angles?
A: φ (phi) and ψ (psi) are the two rotatable backbone dihedrals per residue: φ is the C(i-1)–N–Cα–C torsion, ψ is the N–Cα–C–N(i+1) torsion, both in degrees on (−180°, 180°]. α-helical residues cluster near (−60°, −45°); β-strand residues near (−120°, +130°). A Ramachandran plot is simply a scatter of (φ, ψ) for every residue.

Q: What is the amino-acid chain?
A: This is the polypeptide sequence — one letter per residue, N-terminus first. Length ranges from a few dozen residues for small domains to over a thousand for large multi-domain proteins.

Q: How mobil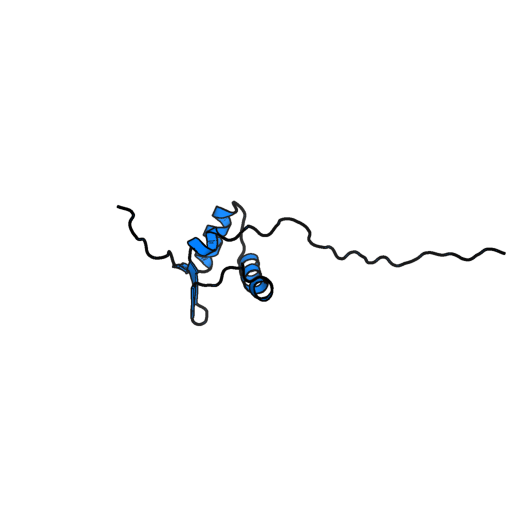e is each atom in the crystal?
A: For experimental (PDB) structures, the B-factor (temperature factor) quantifies the positional spread of each atom in the crystal — a combination of thermal vibration and static disorder — in units of Å². High B-factors mark flexible loops or poorly resolved regions; low B-factors mark the rigid, well-ordered core.

Q: Are the domains correctly placed relative to each other?
A: Predicted Aligned Error (PAE) is an AlphaFold confidence matrix: entry (i, j) is the expected error in the position of residue j, in ångströms, when the prediction is superimposed on the true structure at residue i. Low PAE within a block of residues means that block is internally rigid and well-predicted; high PAE between two blocks means their relative placement is uncertain even if each block individually is confident.

Q: How confident is the AlphaFold model at each residue?
A: pLDDT is the predicted lDDT-Cα score: AlphaFold's confidence that the local environment of each residue (all inter-atomic distances within 15 Å) is correctly placed. It is a per-residue number between 0 and 100, with higher meaning more reliable.

Q: What family and function is it annotated with?
A: Functional annotations link the protein to curated databases. InterPro entries identify conserved domains and families by matching the sequence against member-database signatures (Pfam, PROSITE, CDD, …). Gene Ontology (GO) terms describe molecular function, biological process, and cellular component in a controlled vocabulary. CATH places the structure in a hierarchical fold classification (Class/Architecture/Topology/Homologous-superfamily). The organism is the source species.

Q: How big and how compact is the whole molecule?
A: Three whole-structure scalars: the radius of gyration (RMS distance of Cα from centroid, in Å), the count of Cα–Cα contacts (pairs closer than 8 Å and separated by more than four residues in sequence — i.e. tertiary, not local, contacts), and the bounding-box dimensions. Together they distinguish compact globular folds from extended fibres or disordered chains.

Q: What known structures does this most resemble?
A: The Foldseek neighbor list gives the closest experimentally determined structures in the PDB, ranked by structural alignment. TM-score near 1 means near-identical fold; near 0.3 means only rough topology match. This is how one finds what a novel AlphaFold prediction most resembles in the solved-structure universe.

Q: Which residues are buried vs exposed?
A: SASA measures how much of the protein is reachable by solvent. It is computed by rolling a water-sized probe over the atomic surface and summing the exposed area (Å²). Per-residue SASA distinguishes core (buried, low SASA) from surface (exposed, high SASA) residues; total SASA is a whole-molecule size measure.

Q: Which residues are in helices, strands, or loops?
A: Eight-state secondary structure (DSS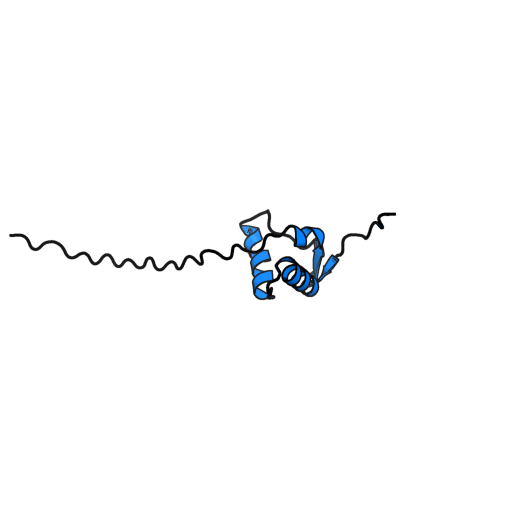P): H is the canonical α-helix, G the tighter 3₁₀-helix, I the wider π-helix; E/B are β-structure, T and S are turns and bends, and '-' is everything else. DSSP derives these from the pattern of main-chain N–H···O=C hydrogen bonds, not from the sequence.

Q: Where is each backbone atom in 3D?
A: Structure coordinates are given as an mmCIF _atom_site loop: one row per atom with element, residue name, chain id, sequence number, and x/y/z position in Å. Only the four main-chain atoms per residue are included here; side chains are omitted to keep the record compact.

Q: What if only a Cα trace is available?
A: Three-state secondary structure (P-SEA) collapses the eight DSSP classes into helix (a), strand (b), and coil (c). P-SEA assigns these from Cα geometry alone — distances and angles — without requiring backbone oxygens, so it works on any Cα trace.

Q: What do the rendered images show?
A: The six renders are orthographic views along the three Cartesian axes in both directions. Representation (cartoon, sticks, or surface) and color scheme (sequence-rainbow or by-chain) vary across proteins so the training set covers all the common visualization conventions.

Q: What does the local fold look like, residue by residue?
A: Foldseek's 3Di representation compresses backbone geometry into a per-residue letter drawn from a learned twenty-state alphabet. It captures the tertiary interaction pattern around each residue — which residues are packed against it in space, regardless of where they are in sequence.

Q: What do the diagnostic plots show?
A: The contact map is a binary N×N matrix image: pixel (i, j) is dark where Cα_i and Cα_j are within 8 Å and |i−j|>4. Because the |i−j|>4 filter removes local helical contacts, off-diagonal stripes parallel to the main diagonal indicate parallel β-sheets; stripes perpendicular to it indicate antiparallel β-sheets. The Ramachandran plot scatters every residue's (φ, ψ) pair against the sterically allowed regions. The PAE heatmap renders the predicted-aligned-error matrix.